Protein AF-A0A8X6QCY6-F1 (afdb_monomer_lite)

Secondary structure (DSSP, 8-state):
-----PPP----SS---SEEEE-SS---GGGS-GGGPPPTT--EEEE-

Sequence (48 aa):
LKRDFTLEVLVHANCRIYTIYFCDKLDSYDKIPPQYKLNTDKFFVMFC

Organism: Nephila pilipes (NCBI:txid299642)

Structure (mmCIF, N/CA/C/O backbone):
data_AF-A0A8X6QCY6-F1
#
_entry.id   AF-A0A8X6QCY6-F1
#
loop_
_atom_site.group_PDB
_atom_site.id
_atom_site.type_symbol
_atom_site.label_atom_id
_atom_site.label_alt_id
_atom_site.label_comp_id
_atom_site.label_asym_id
_atom_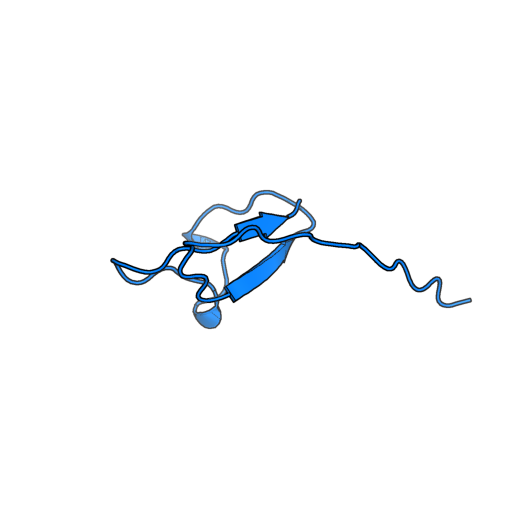site.label_entity_id
_atom_site.label_seq_id
_atom_site.pdbx_PDB_ins_code
_atom_site.Cartn_x
_atom_site.Cartn_y
_atom_site.Cartn_z
_atom_site.occupancy
_atom_site.B_iso_or_equiv
_atom_site.auth_seq_id
_atom_site.auth_comp_id
_atom_site.auth_asym_id
_atom_site.auth_atom_id
_atom_site.pdbx_PDB_model_num
ATOM 1 N N . LEU A 1 1 ? 26.315 -9.472 -0.406 1.00 45.81 1 LEU A N 1
ATOM 2 C CA . LEU A 1 1 ? 25.709 -8.918 -1.637 1.00 45.81 1 LEU A CA 1
ATOM 3 C C . LEU A 1 1 ? 24.281 -8.500 -1.315 1.00 45.81 1 LEU A C 1
ATOM 5 O O . LEU A 1 1 ? 23.469 -9.374 -1.039 1.00 45.81 1 LEU A O 1
ATOM 9 N N . LYS A 1 2 ? 23.987 -7.199 -1.286 1.00 49.44 2 LYS A N 1
ATOM 10 C CA . LYS A 1 2 ? 22.618 -6.685 -1.152 1.00 49.44 2 LYS A 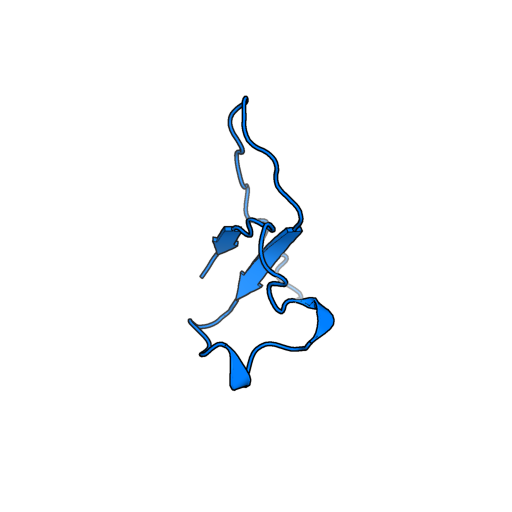CA 1
ATOM 11 C C . LYS A 1 2 ? 22.034 -6.667 -2.570 1.00 49.44 2 LYS A C 1
ATOM 13 O O . LYS A 1 2 ? 22.578 -5.981 -3.427 1.00 49.44 2 LYS A O 1
ATOM 18 N N . ARG A 1 3 ? 21.067 -7.541 -2.864 1.00 61.41 3 ARG A N 1
ATOM 19 C CA . ARG A 1 3 ? 20.327 -7.506 -4.135 1.00 61.41 3 ARG A CA 1
ATOM 20 C C . ARG A 1 3 ? 19.212 -6.489 -3.951 1.00 61.41 3 ARG A C 1
ATOM 22 O O . ARG A 1 3 ? 18.288 -6.756 -3.190 1.00 61.41 3 ARG A O 1
ATOM 29 N N . ASP A 1 4 ? 19.330 -5.342 -4.598 1.00 63.69 4 ASP A N 1
ATOM 30 C CA . ASP A 1 4 ? 18.249 -4.366 -4.635 1.00 63.69 4 ASP A CA 1
ATOM 31 C C . ASP A 1 4 ? 17.222 -4.860 -5.667 1.00 63.69 4 ASP A C 1
ATOM 33 O O . ASP A 1 4 ? 17.498 -4.910 -6.865 1.00 63.69 4 ASP A O 1
ATOM 37 N N . PHE A 1 5 ? 16.069 -5.332 -5.189 1.00 67.50 5 PHE A N 1
ATOM 38 C CA . PHE A 1 5 ? 14.923 -5.650 -6.038 1.00 67.50 5 PHE A CA 1
ATOM 39 C C . PHE A 1 5 ? 14.114 -4.370 -6.231 1.00 67.50 5 PHE A C 1
ATOM 41 O O . PHE A 1 5 ? 13.508 -3.870 -5.285 1.00 67.50 5 PHE A O 1
ATOM 48 N N . THR A 1 6 ? 14.112 -3.835 -7.448 1.00 70.12 6 THR A N 1
ATOM 49 C CA . THR A 1 6 ? 13.276 -2.686 -7.809 1.00 70.12 6 THR A CA 1
ATOM 50 C C . THR A 1 6 ? 11.981 -3.205 -8.425 1.00 70.12 6 THR A C 1
ATOM 52 O O . THR A 1 6 ? 12.013 -3.857 -9.465 1.00 70.12 6 THR A O 1
ATOM 55 N N . LEU A 1 7 ? 10.848 -2.940 -7.773 1.00 75.00 7 LEU A N 1
ATOM 56 C CA . LEU A 1 7 ? 9.514 -3.198 -8.317 1.00 75.00 7 LEU A CA 1
ATOM 57 C C . LEU A 1 7 ? 8.969 -1.901 -8.915 1.00 75.00 7 LEU A C 1
ATOM 59 O O . LEU A 1 7 ? 8.936 -0.871 -8.241 1.00 75.00 7 LEU A O 1
ATOM 63 N N . GLU A 1 8 ? 8.533 -1.955 -10.170 1.00 84.19 8 GLU A N 1
ATOM 64 C CA . GLU A 1 8 ? 7.855 -0.838 -10.823 1.00 84.19 8 GLU A CA 1
ATOM 65 C C . GLU A 1 8 ? 6.344 -0.963 -10.624 1.00 84.19 8 GLU A C 1
ATOM 67 O O . GLU A 1 8 ? 5.737 -1.979 -10.960 1.00 84.19 8 GLU A O 1
ATOM 72 N N . VAL A 1 9 ? 5.731 0.087 -10.076 1.00 84.12 9 VAL A N 1
ATOM 73 C CA . VAL A 1 9 ? 4.282 0.177 -9.881 1.00 84.12 9 VAL A CA 1
ATOM 74 C C . VAL A 1 9 ? 3.751 1.321 -10.733 1.00 84.12 9 VAL A C 1
ATOM 76 O O . VAL A 1 9 ? 4.112 2.479 -10.522 1.00 84.12 9 VAL A O 1
ATOM 79 N N . LEU A 1 10 ? 2.869 1.002 -11.682 1.00 88.38 10 LEU A N 1
ATOM 80 C CA . LEU A 1 10 ? 2.172 1.989 -12.504 1.00 88.38 10 LEU A CA 1
ATOM 81 C C . LEU A 1 10 ? 0.803 2.311 -11.897 1.00 88.38 10 LEU A C 1
ATOM 83 O O . LEU A 1 10 ? -0.023 1.424 -11.691 1.00 88.38 10 LEU A O 1
ATOM 87 N N . VAL A 1 11 ? 0.545 3.597 -11.663 1.00 87.94 11 VAL A N 1
ATOM 88 C CA . VAL A 1 11 ? -0.754 4.107 -11.213 1.00 87.94 11 VAL A CA 1
ATOM 89 C C . VAL A 1 11 ? -1.394 4.912 -12.343 1.00 87.94 11 VAL A C 1
ATOM 91 O O . VAL A 1 11 ? -0.811 5.880 -12.828 1.00 87.94 11 VAL A O 1
ATOM 94 N N . HIS A 1 12 ? -2.606 4.534 -12.750 1.00 90.31 12 HIS A N 1
ATOM 95 C CA . HIS A 1 12 ? -3.386 5.282 -13.740 1.00 9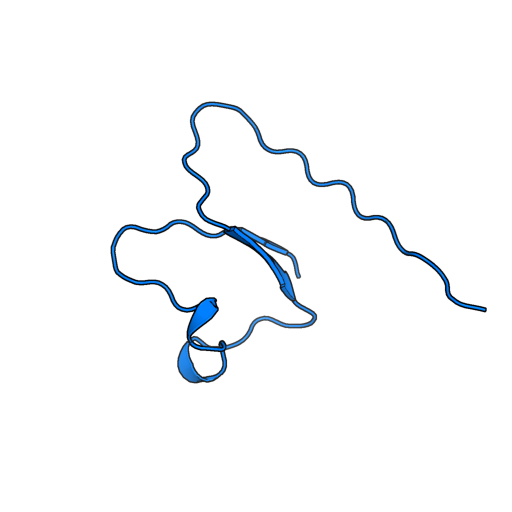0.31 12 HIS A CA 1
ATOM 96 C C . HIS A 1 12 ? -4.115 6.489 -13.121 1.00 90.31 12 HIS A C 1
ATOM 98 O O . HIS A 1 12 ? -4.318 6.571 -11.910 1.00 90.31 12 HIS A O 1
ATOM 104 N N . ALA A 1 13 ? -4.512 7.442 -13.969 1.00 92.31 13 ALA A N 1
ATOM 105 C CA . ALA A 1 13 ? -5.179 8.681 -13.565 1.00 92.31 13 ALA A CA 1
ATOM 106 C C . ALA A 1 13 ? -6.554 8.453 -12.893 1.00 92.31 13 ALA 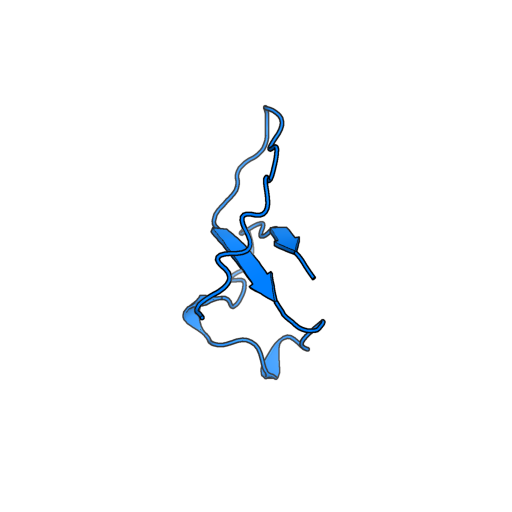A C 1
ATOM 108 O O . ALA A 1 13 ? -7.109 7.358 -12.925 1.00 92.31 13 ALA A O 1
ATOM 109 N N . ASN A 1 14 ? -7.127 9.524 -12.327 1.00 89.69 14 ASN A N 1
ATOM 110 C CA . ASN A 1 14 ? -8.449 9.551 -11.676 1.00 89.69 14 ASN A CA 1
ATOM 111 C C . ASN A 1 14 ? -8.583 8.671 -10.420 1.00 89.69 14 ASN A C 1
ATOM 113 O O . ASN A 1 14 ? -9.681 8.238 -10.076 1.00 89.69 14 ASN A O 1
ATOM 117 N N . CYS A 1 15 ? -7.484 8.444 -9.698 1.00 85.06 15 CYS A N 1
ATOM 118 C CA . CYS A 1 15 ? -7.494 7.794 -8.390 1.00 85.06 15 CYS A CA 1
ATOM 119 C C . CYS A 1 15 ? -6.996 8.746 -7.289 1.00 85.06 15 CYS A C 1
ATOM 121 O O . CYS A 1 15 ? -6.172 9.630 -7.529 1.00 85.06 15 CYS A O 1
ATOM 123 N N . ARG A 1 16 ? -7.496 8.570 -6.060 1.00 84.56 16 ARG A N 1
ATOM 124 C CA . ARG A 1 16 ? -7.013 9.284 -4.870 1.00 84.56 16 ARG A CA 1
ATOM 125 C C . ARG A 1 16 ? -6.338 8.286 -3.939 1.00 84.56 16 ARG A C 1
ATOM 127 O O . ARG A 1 16 ? -6.994 7.658 -3.113 1.00 84.56 16 ARG A O 1
ATOM 134 N N . ILE A 1 17 ? -5.030 8.130 -4.104 1.00 85.31 17 ILE A N 1
ATOM 135 C CA . ILE A 1 17 ? -4.226 7.208 -3.300 1.00 85.31 17 ILE A CA 1
ATOM 136 C C . ILE A 1 17 ? -3.707 7.936 -2.066 1.00 85.31 17 ILE A C 1
ATOM 138 O O . ILE A 1 17 ? -3.138 9.021 -2.176 1.00 85.31 17 ILE A O 1
ATOM 142 N N . TYR A 1 18 ? -3.893 7.332 -0.893 1.00 82.69 18 TYR A N 1
ATOM 143 C CA . TYR A 1 18 ? -3.320 7.851 0.347 1.00 82.69 18 TYR A CA 1
ATOM 144 C C . TYR A 1 18 ? -1.941 7.248 0.634 1.00 82.69 18 TYR A C 1
ATOM 146 O O . TYR A 1 18 ? -1.019 7.961 1.025 1.00 82.69 18 TYR A O 1
ATOM 154 N N . THR A 1 19 ? -1.770 5.938 0.438 1.00 79.81 19 THR A N 1
ATOM 155 C CA . THR A 1 19 ? -0.480 5.254 0.617 1.00 79.81 19 THR A CA 1
ATOM 156 C C . THR A 1 19 ? -0.437 3.963 -0.199 1.00 79.81 19 THR A C 1
ATOM 158 O O . THR A 1 19 ? -1.443 3.261 -0.324 1.00 79.81 19 THR A O 1
ATOM 161 N N . ILE A 1 20 ? 0.748 3.654 -0.727 1.00 83.06 20 ILE A N 1
ATOM 162 C CA . ILE A 1 20 ? 1.099 2.366 -1.333 1.00 83.06 20 ILE A CA 1
ATOM 163 C C . ILE A 1 20 ? 2.160 1.730 -0.439 1.00 83.06 20 ILE A C 1
ATOM 165 O O . ILE A 1 20 ? 3.119 2.406 -0.063 1.00 83.06 20 ILE A O 1
ATOM 169 N N . TYR A 1 21 ? 1.995 0.457 -0.090 1.00 80.38 21 TYR A N 1
ATOM 170 C CA . TYR A 1 21 ? 3.000 -0.287 0.666 1.00 80.38 21 TYR A CA 1
ATOM 171 C C . TYR A 1 21 ? 3.123 -1.721 0.149 1.00 80.38 21 TYR A C 1
ATOM 173 O O . TYR A 1 21 ? 2.162 -2.304 -0.359 1.00 80.38 21 TYR A O 1
ATOM 181 N N . PHE A 1 22 ? 4.327 -2.271 0.286 1.00 82.38 22 PHE A N 1
ATOM 182 C CA . PHE A 1 22 ? 4.620 -3.667 -0.014 1.00 82.38 22 PHE A CA 1
ATOM 183 C C . PHE A 1 22 ? 4.438 -4.515 1.245 1.00 82.38 22 PHE A C 1
ATOM 185 O O . PHE A 1 22 ? 4.779 -4.077 2.349 1.00 82.38 22 PHE A O 1
ATOM 192 N N . CYS A 1 23 ? 3.892 -5.713 1.075 1.00 79.06 23 CYS A N 1
ATOM 193 C CA . CYS A 1 23 ? 3.717 -6.714 2.116 1.00 79.06 23 CYS A CA 1
ATOM 194 C C . CYS A 1 23 ? 4.295 -8.047 1.660 1.00 79.06 23 CYS A C 1
ATOM 196 O O . CYS A 1 23 ? 4.163 -8.417 0.502 1.00 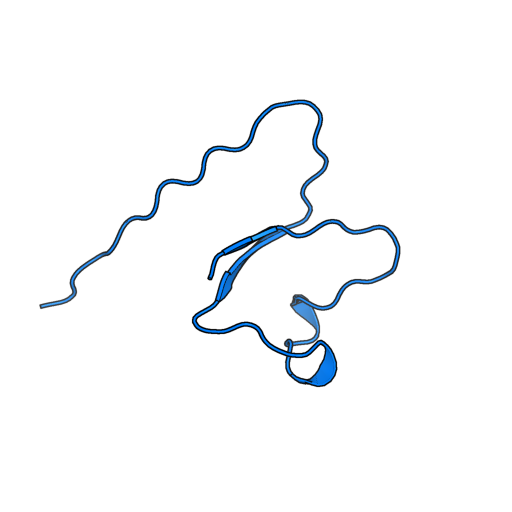79.06 23 CYS A O 1
ATOM 198 N N . ASP A 1 24 ? 4.865 -8.810 2.588 1.00 80.94 24 ASP A N 1
ATOM 199 C CA . ASP A 1 24 ? 5.287 -10.184 2.285 1.00 80.94 24 ASP A CA 1
ATOM 200 C C . ASP A 1 24 ? 4.098 -11.165 2.298 1.00 80.94 24 ASP A C 1
ATOM 202 O O . ASP A 1 24 ? 4.181 -12.273 1.769 1.00 80.94 24 ASP A O 1
ATOM 206 N N . LYS A 1 25 ? 2.994 -10.795 2.962 1.00 81.12 25 LYS A N 1
ATOM 207 C CA . LYS A 1 25 ? 1.790 -11.622 3.127 1.00 81.12 25 LYS A CA 1
ATOM 208 C C . LYS A 1 25 ? 0.547 -10.770 3.371 1.00 81.12 25 LYS A C 1
ATOM 210 O O . LYS A 1 25 ? 0.627 -9.665 3.903 1.00 81.1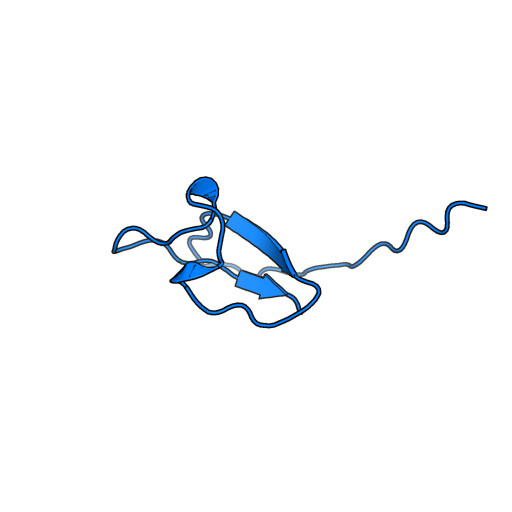2 25 LYS A O 1
ATOM 215 N N . LEU A 1 26 ? -0.616 -11.323 3.032 1.00 81.88 26 LEU A N 1
ATOM 216 C CA . LEU A 1 26 ? -1.910 -10.713 3.324 1.00 81.88 26 LEU A CA 1
ATOM 217 C C . LEU A 1 26 ? -2.181 -10.774 4.835 1.00 81.88 26 LEU A C 1
ATOM 219 O O . LEU A 1 26 ? -2.541 -11.823 5.374 1.00 81.88 26 LEU A O 1
ATOM 223 N N . ASP A 1 27 ? -1.992 -9.648 5.519 1.00 79.88 27 ASP A N 1
ATOM 224 C CA . ASP A 1 27 ? -2.257 -9.529 6.950 1.00 79.88 27 ASP A CA 1
ATOM 225 C C . ASP A 1 27 ? -3.713 -9.139 7.238 1.00 79.88 27 ASP A C 1
ATOM 227 O O . ASP A 1 27 ? -4.311 -8.287 6.583 1.00 79.88 27 ASP A O 1
ATOM 231 N N . SER A 1 28 ? -4.287 -9.755 8.273 1.00 81.88 28 SER A N 1
ATOM 232 C CA . SER A 1 28 ? -5.568 -9.335 8.846 1.00 81.88 28 SER A CA 1
ATOM 233 C C . SER A 1 28 ? -5.441 -7.939 9.459 1.00 81.88 28 SER A C 1
ATOM 235 O O . SER A 1 28 ? -4.415 -7.637 10.068 1.00 81.88 28 SER A O 1
ATOM 237 N N . TYR A 1 29 ? -6.506 -7.135 9.409 1.00 81.50 29 TYR A N 1
ATOM 238 C CA . TYR A 1 29 ? -6.527 -5.749 9.900 1.00 81.50 29 TYR A CA 1
ATOM 239 C C . TYR A 1 29 ? -5.939 -5.551 11.312 1.00 81.50 29 TYR A C 1
ATOM 241 O O . TYR A 1 29 ? -5.257 -4.560 11.574 1.00 81.50 29 TYR A O 1
ATOM 249 N N . ASP A 1 30 ? -6.133 -6.513 12.217 1.00 84.56 30 ASP A N 1
ATOM 250 C CA . ASP A 1 30 ? -5.605 -6.451 13.587 1.00 84.56 30 ASP A CA 1
ATOM 251 C C . ASP A 1 30 ? -4.076 -6.478 13.660 1.00 84.56 30 ASP A C 1
ATOM 253 O O . ASP A 1 30 ? -3.495 -5.861 14.554 1.00 84.56 30 ASP A O 1
ATOM 257 N N . LYS A 1 31 ? -3.434 -7.155 12.704 1.00 83.81 31 LYS A N 1
ATOM 258 C CA . LYS A 1 31 ? -1.976 -7.324 12.611 1.00 83.81 31 LYS A CA 1
ATOM 259 C C . LYS A 1 31 ? -1.295 -6.169 11.885 1.00 83.81 31 LYS A C 1
ATOM 261 O O . LYS A 1 31 ? -0.086 -6.004 12.013 1.00 83.81 31 LYS A O 1
ATOM 266 N N . ILE A 1 32 ? -2.061 -5.373 11.141 1.00 82.94 32 ILE A N 1
ATOM 267 C CA . ILE A 1 32 ? -1.549 -4.210 10.424 1.00 82.94 32 ILE A CA 1
ATOM 268 C C . ILE A 1 32 ? -1.137 -3.141 11.452 1.00 82.94 32 ILE A C 1
ATOM 270 O O . ILE A 1 32 ? -1.927 -2.816 12.341 1.00 82.94 32 ILE A O 1
ATOM 274 N N . PRO A 1 33 ? 0.074 -2.565 11.366 1.00 82.88 33 PRO A N 1
ATOM 275 C CA . PRO A 1 33 ? 0.476 -1.478 12.252 1.00 82.88 33 PRO A CA 1
ATOM 276 C C . PRO A 1 33 ? -0.478 -0.270 12.156 1.00 82.88 33 PRO A C 1
ATOM 278 O O . PRO A 1 33 ? -0.951 0.034 11.059 1.00 82.88 33 PRO A O 1
ATOM 281 N N . PRO A 1 34 ? -0.759 0.458 13.256 1.00 81.44 34 PRO A N 1
ATOM 282 C CA . PRO A 1 34 ? -1.757 1.535 13.280 1.00 81.44 34 PRO A CA 1
ATOM 283 C C . PRO A 1 34 ? -1.585 2.605 12.193 1.00 81.44 34 PRO A C 1
ATOM 285 O O . PRO A 1 34 ? -2.572 3.119 11.680 1.00 81.44 34 PRO A O 1
ATOM 288 N N . GLN A 1 35 ? -0.349 2.910 11.801 1.00 78.00 35 GLN A N 1
ATOM 289 C CA . GLN A 1 35 ? -0.031 3.877 10.748 1.00 78.00 35 GLN A CA 1
ATOM 290 C C . GLN A 1 35 ? -0.498 3.455 9.343 1.00 78.00 35 GLN A C 1
ATOM 292 O O . GLN A 1 35 ? -0.647 4.309 8.473 1.00 78.00 35 GLN A O 1
ATOM 297 N N . TYR A 1 36 ? -0.739 2.159 9.129 1.00 76.69 36 TYR A N 1
ATOM 298 C CA . TYR A 1 36 ? -1.265 1.596 7.881 1.00 76.69 36 TYR A CA 1
ATOM 299 C C . TYR A 1 36 ? -2.748 1.207 7.995 1.00 76.69 36 TYR A C 1
ATOM 301 O O . TYR A 1 36 ? -3.338 0.749 7.018 1.00 76.69 36 TYR A O 1
ATOM 309 N N . LYS A 1 37 ? -3.370 1.375 9.173 1.00 78.00 37 LYS A N 1
ATOM 310 C CA . LYS A 1 37 ? -4.791 1.079 9.374 1.00 78.00 37 LYS A CA 1
ATOM 311 C C . LYS A 1 37 ? -5.672 2.127 8.692 1.00 78.00 37 LYS A C 1
ATOM 313 O O . LYS A 1 37 ? -5.399 3.329 8.707 1.00 78.00 37 LYS A O 1
ATOM 318 N N . LEU A 1 38 ? -6.752 1.644 8.089 1.00 75.38 38 LEU A N 1
ATOM 319 C CA . LEU A 1 38 ? -7.737 2.460 7.393 1.00 75.38 38 LEU A CA 1
ATOM 320 C C . LEU A 1 38 ? -8.664 3.133 8.404 1.00 75.38 38 LEU A C 1
ATOM 322 O O . LEU A 1 38 ? -9.457 2.470 9.064 1.00 75.38 38 LEU A O 1
ATOM 326 N N . ASN A 1 39 ? -8.631 4.461 8.452 1.00 69.44 39 ASN A N 1
ATOM 327 C CA . ASN A 1 39 ? -9.800 5.206 8.908 1.00 69.44 39 ASN A CA 1
ATOM 328 C C . ASN A 1 39 ? -10.752 5.310 7.711 1.00 69.44 39 ASN A C 1
ATOM 330 O O . ASN A 1 39 ? -10.279 5.459 6.579 1.00 69.44 39 ASN A O 1
ATOM 334 N N . THR A 1 40 ? -12.058 5.179 7.952 1.00 62.12 40 THR A N 1
ATOM 335 C CA . THR A 1 40 ? -13.118 5.291 6.936 1.00 62.12 40 THR A CA 1
ATOM 336 C C . THR A 1 40 ? -12.802 6.433 5.962 1.00 62.12 40 THR A C 1
ATOM 338 O O . THR A 1 40 ? -12.416 7.513 6.400 1.00 62.12 40 THR A O 1
ATOM 341 N N . ASP A 1 41 ? -12.887 6.147 4.657 1.00 62.38 41 ASP A N 1
ATOM 342 C CA . ASP A 1 41 ? -12.635 7.044 3.505 1.00 62.38 41 ASP A CA 1
ATOM 343 C C . ASP A 1 41 ? -11.217 7.066 2.897 1.00 62.38 41 ASP A C 1
ATOM 345 O O . ASP A 1 41 ? -10.958 7.836 1.966 1.00 62.38 41 ASP A O 1
ATOM 349 N N . LYS A 1 42 ? -10.286 6.214 3.346 1.00 66.81 42 LYS A N 1
ATOM 350 C CA . LYS A 1 42 ? -8.948 6.109 2.730 1.00 66.81 42 LYS A CA 1
ATOM 351 C C . LYS A 1 42 ? -8.784 4.837 1.894 1.00 66.81 42 LYS A C 1
ATOM 353 O O . LYS A 1 42 ? -8.983 3.733 2.391 1.00 66.81 42 LYS A O 1
ATOM 358 N N . PHE A 1 43 ? -8.338 4.999 0.646 1.00 61.22 43 PHE A N 1
ATOM 359 C CA . PHE A 1 43 ? -7.976 3.900 -0.254 1.00 61.22 43 PHE A CA 1
ATOM 360 C C . PHE A 1 43 ? -6.465 3.647 -0.215 1.00 61.22 43 PHE A C 1
ATOM 362 O O . PHE A 1 43 ? -5.663 4.579 -0.346 1.00 61.22 43 PHE A O 1
ATOM 369 N N . PHE A 1 44 ? -6.089 2.380 -0.049 1.00 69.06 44 PHE A N 1
ATOM 370 C CA . PHE A 1 44 ? -4.707 1.910 -0.057 1.00 69.06 44 PHE A CA 1
ATOM 371 C C . PHE A 1 44 ? -4.569 0.792 -1.083 1.00 69.06 44 PHE A C 1
ATOM 373 O O . PHE A 1 44 ? -5.493 -0.001 -1.273 1.00 69.06 44 PHE A O 1
ATOM 380 N N . VAL A 1 45 ? -3.409 0.736 -1.730 1.00 67.00 45 VAL A N 1
ATOM 381 C CA . VAL A 1 45 ? -3.043 -0.360 -2.628 1.00 67.00 45 VAL A CA 1
ATOM 382 C C . VAL A 1 45 ? -1.929 -1.139 -1.953 1.00 67.00 45 VAL A C 1
ATOM 384 O O . VAL A 1 45 ? -0.886 -0.576 -1.613 1.00 67.00 45 VAL A O 1
ATOM 387 N N . MET A 1 46 ? -2.192 -2.418 -1.723 1.00 70.56 46 MET A N 1
ATOM 388 C CA . MET A 1 46 ? -1.275 -3.332 -1.067 1.00 70.56 46 MET A CA 1
ATOM 389 C C . MET A 1 46 ? -0.725 -4.302 -2.111 1.00 70.56 46 MET A C 1
ATOM 391 O O . MET A 1 46 ? -1.499 -5.011 -2.754 1.00 70.56 46 MET A O 1
ATOM 395 N N . PHE A 1 47 ? 0.597 -4.313 -2.272 1.00 73.12 47 PHE A N 1
ATOM 396 C CA . PHE A 1 47 ? 1.295 -5.252 -3.147 1.00 73.12 47 PHE A CA 1
ATOM 397 C C . PHE A 1 47 ? 1.933 -6.347 -2.297 1.00 73.12 47 PHE A C 1
ATOM 399 O O . PHE A 1 47 ? 2.920 -6.097 -1.603 1.00 73.12 47 PHE A O 1
ATOM 406 N N . CYS A 1 48 ? 1.325 -7.525 -2.361 1.00 64.69 48 CYS A N 1
ATOM 407 C CA . CYS A 1 48 ? 1.946 -8.812 -2.096 1.00 64.69 48 CYS A CA 1
ATOM 408 C C . CYS A 1 48 ? 2.136 -9.477 -3.481 1.00 64.69 48 CYS A C 1
ATOM 410 O O . CYS A 1 48 ? 3.120 -10.214 -3.651 1.00 64.69 48 CYS A O 1
#

Radius of gyration: 13.1 Å; chains: 1; bounding box: 39×21×27 Å

InterPro domains:
  IPR007714 CFA20 domain [PF05018] (6-39)

pLDDT: mean 76.45, std 10.25, range [45.81, 92.31]

Foldseek 3Di:
DDDDDDDDDDDDPPDDAPDEDEDPDDDDLVPDPPVPHDDPPHDYHYHD